Protein AF-A0A8T6US43-F1 (afdb_monomer_lite)

Radius of gyration: 19.45 Å; chains: 1; bounding box: 48×30×58 Å

Sequence (104 aa):
MQSKKLQKFGKTSRKVTGKPIRLNNRTLIPIIERTNFTSNQADDTSPGKPIFLGLLINPLAFVLIEDEGEWLIPVQDEKLTLGQLKEEIPNLAKEILEARTLQI

Structure (mmCIF, N/CA/C/O backbone):
data_AF-A0A8T6US43-F1
#
_entry.id   AF-A0A8T6US43-F1
#
loop_
_atom_site.group_PDB
_atom_site.id
_atom_site.type_symbol
_atom_site.label_atom_id
_atom_site.label_alt_id
_atom_site.label_comp_id
_atom_site.label_asym_id
_atom_site.label_entity_id
_atom_site.label_seq_id
_atom_site.pdbx_PDB_ins_code
_atom_site.Cartn_x
_atom_site.Cartn_y
_atom_site.Cartn_z
_atom_site.occupancy
_atom_site.B_iso_or_equiv
_atom_site.auth_seq_id
_atom_site.auth_comp_id
_atom_site.auth_asym_id
_atom_site.auth_atom_id
_atom_site.pdbx_PDB_model_num
ATOM 1 N N . MET A 1 1 ? 30.439 -2.029 -41.902 1.00 44.12 1 MET A N 1
ATOM 2 C CA . MET A 1 1 ? 29.505 -2.638 -40.928 1.00 44.12 1 MET A CA 1
ATOM 3 C C . MET A 1 1 ? 29.172 -1.593 -39.876 1.00 44.12 1 MET A C 1
ATOM 5 O O . MET A 1 1 ? 30.056 -1.229 -39.115 1.00 44.12 1 MET A O 1
ATOM 9 N N . GLN A 1 2 ? 27.952 -1.047 -39.870 1.00 42.69 2 GLN A N 1
ATOM 10 C CA . GLN A 1 2 ? 27.507 -0.184 -38.771 1.00 42.69 2 GLN A CA 1
ATOM 11 C C . GLN A 1 2 ? 27.220 -1.061 -37.547 1.00 42.69 2 GLN A C 1
ATOM 13 O O . GLN A 1 2 ? 26.422 -1.996 -37.621 1.00 42.69 2 GLN A O 1
ATOM 18 N N . SER A 1 3 ? 27.907 -0.783 -36.440 1.00 50.00 3 SER A N 1
ATOM 19 C CA . SER A 1 3 ? 27.626 -1.388 -35.138 1.00 50.00 3 SER A CA 1
ATOM 20 C C . SER A 1 3 ? 26.208 -0.997 -34.714 1.00 50.00 3 SER A C 1
ATOM 22 O O . SER A 1 3 ? 25.918 0.189 -34.552 1.00 50.00 3 SER A O 1
ATOM 24 N N . LYS A 1 4 ? 25.304 -1.974 -34.564 1.00 55.88 4 LYS A N 1
ATOM 25 C CA . LYS A 1 4 ? 23.999 -1.736 -33.935 1.00 55.88 4 LYS A CA 1
ATOM 26 C C . LYS A 1 4 ? 24.262 -1.367 -32.475 1.00 55.88 4 LYS A C 1
ATOM 28 O O . LYS A 1 4 ? 24.549 -2.244 -31.663 1.00 55.88 4 LYS A O 1
ATOM 33 N N . LYS A 1 5 ? 24.186 -0.075 -32.144 1.00 58.84 5 LYS A N 1
ATOM 34 C CA . LYS A 1 5 ? 24.231 0.396 -30.756 1.00 58.84 5 LYS A CA 1
ATOM 35 C C . LYS A 1 5 ? 23.153 -0.329 -29.946 1.00 58.84 5 LYS A C 1
ATOM 37 O O . LYS A 1 5 ? 21.968 -0.244 -30.262 1.00 58.84 5 LYS A O 1
ATOM 42 N N . LEU A 1 6 ? 23.579 -1.060 -28.918 1.00 56.31 6 LEU A N 1
ATOM 43 C CA . LEU A 1 6 ? 22.696 -1.740 -27.973 1.00 56.31 6 LEU A CA 1
ATOM 44 C C . LEU A 1 6 ? 21.852 -0.696 -27.230 1.00 56.31 6 LEU A C 1
ATOM 46 O O . LEU A 1 6 ? 22.391 0.141 -26.505 1.00 56.31 6 LEU A O 1
ATOM 50 N N . GLN A 1 7 ? 20.529 -0.755 -27.402 1.00 63.06 7 GLN A N 1
ATOM 51 C CA . GLN A 1 7 ? 19.597 -0.005 -26.564 1.00 63.06 7 GLN A CA 1
ATOM 52 C C . GLN A 1 7 ? 19.769 -0.453 -25.108 1.00 63.06 7 GLN A C 1
ATOM 54 O O . GLN A 1 7 ? 19.694 -1.643 -24.803 1.00 63.06 7 GLN A O 1
ATOM 59 N N . LYS A 1 8 ? 20.015 0.500 -24.202 1.00 72.44 8 LYS A N 1
ATOM 60 C CA . LYS A 1 8 ? 20.044 0.231 -22.761 1.00 72.44 8 LYS A CA 1
ATOM 61 C C . LYS A 1 8 ? 18.637 0.397 -22.196 1.00 72.44 8 LYS A C 1
ATOM 63 O O . LYS A 1 8 ? 18.076 1.494 -22.243 1.00 72.44 8 LYS A O 1
ATOM 68 N N . PHE A 1 9 ? 18.103 -0.690 -21.650 1.00 80.00 9 PHE A N 1
ATOM 69 C CA . PHE A 1 9 ? 16.841 -0.703 -20.917 1.00 80.00 9 PHE A CA 1
ATOM 70 C C . PHE A 1 9 ? 17.091 -0.375 -19.442 1.00 80.00 9 PHE A C 1
ATOM 72 O O . PHE A 1 9 ? 17.980 -0.945 -18.811 1.00 80.00 9 PHE A O 1
ATOM 79 N N . GLY A 1 10 ? 16.314 0.562 -18.907 1.00 83.62 10 GLY A N 1
ATOM 80 C CA . GLY A 1 10 ? 16.274 0.924 -17.498 1.00 83.62 10 GLY A CA 1
ATOM 81 C C . GLY A 1 10 ? 15.013 0.381 -16.828 1.00 83.62 10 GLY A C 1
ATOM 82 O O . GLY A 1 10 ? 13.936 0.357 -17.425 1.00 83.62 10 GLY A O 1
ATOM 83 N N . LYS A 1 11 ? 15.148 -0.035 -15.567 1.00 88.44 11 LYS A N 1
ATOM 84 C CA . LYS A 1 11 ? 14.039 -0.423 -14.687 1.00 88.44 11 LYS A CA 1
ATOM 85 C C . LYS A 1 11 ? 14.186 0.326 -13.366 1.00 88.44 11 LYS A C 1
ATOM 87 O O . LYS A 1 11 ? 15.275 0.367 -12.798 1.00 88.44 11 LYS A O 1
ATOM 92 N N . THR A 1 12 ? 13.106 0.911 -12.859 1.00 90.12 12 THR A N 1
ATOM 93 C CA . THR A 1 12 ? 13.081 1.507 -11.514 1.00 90.12 12 THR A CA 1
ATOM 94 C C . THR A 1 12 ? 11.832 1.059 -10.776 1.00 90.12 12 THR A C 1
ATOM 96 O O . THR A 1 12 ? 10.725 1.355 -11.221 1.00 90.12 12 THR A O 1
ATOM 99 N N . SER A 1 13 ? 12.025 0.385 -9.643 1.00 91.88 13 SER A N 1
ATOM 100 C CA . SER A 1 13 ? 10.958 -0.107 -8.769 1.00 91.88 13 SER A CA 1
ATOM 101 C C . SER A 1 13 ? 10.884 0.713 -7.486 1.00 91.88 13 SER A C 1
ATOM 103 O O . SER A 1 13 ? 11.923 1.073 -6.929 1.00 91.88 13 SER A O 1
ATOM 105 N N . ARG A 1 14 ? 9.671 1.041 -7.029 1.00 94.25 14 ARG A N 1
ATOM 106 C CA . ARG A 1 14 ? 9.424 1.715 -5.742 1.00 94.25 14 ARG A CA 1
ATOM 107 C C . ARG A 1 14 ? 8.106 1.245 -5.134 1.00 94.25 14 ARG A C 1
ATOM 109 O O . ARG A 1 14 ? 7.118 1.141 -5.862 1.00 94.25 14 ARG A O 1
ATOM 116 N N . LYS A 1 15 ? 8.076 1.041 -3.816 1.00 94.62 15 LYS A N 1
ATOM 117 C CA . LYS A 1 15 ? 6.830 0.834 -3.069 1.00 94.62 15 LYS A CA 1
ATOM 118 C C . LYS A 1 15 ? 6.122 2.171 -2.871 1.00 94.62 15 LYS A C 1
ATOM 120 O O . LYS A 1 15 ? 6.768 3.179 -2.585 1.00 94.62 15 LYS A O 1
ATOM 125 N N . VAL A 1 16 ? 4.812 2.193 -3.075 1.00 94.38 16 VAL A N 1
ATOM 126 C CA . VAL A 1 16 ? 3.974 3.385 -2.907 1.00 94.38 16 VAL A CA 1
ATOM 127 C C . VAL A 1 16 ? 2.601 3.000 -2.365 1.00 94.38 16 VAL A C 1
ATOM 129 O O . VAL A 1 16 ? 2.154 1.861 -2.518 1.00 94.38 16 VAL A O 1
ATOM 132 N N . THR A 1 17 ? 1.929 3.970 -1.759 1.00 94.56 17 THR A N 1
ATOM 133 C CA . THR A 1 17 ? 0.515 3.889 -1.403 1.00 94.56 17 THR A CA 1
ATOM 134 C C . THR A 1 17 ? -0.366 4.152 -2.623 1.00 94.56 17 THR A C 1
ATOM 136 O O . THR A 1 17 ? -0.089 5.018 -3.459 1.00 94.56 17 THR A O 1
ATOM 139 N N . GLY A 1 18 ? -1.432 3.367 -2.752 1.00 91.19 18 GLY A N 1
ATOM 140 C CA . GLY A 1 18 ? -2.575 3.675 -3.600 1.00 91.19 18 GLY A CA 1
ATOM 141 C C . GLY A 1 18 ? -3.546 4.614 -2.883 1.00 91.19 18 GLY A C 1
ATOM 142 O O . GLY A 1 18 ? -3.407 4.891 -1.696 1.00 91.19 18 GLY A O 1
ATOM 143 N N . LYS A 1 19 ? -4.572 5.088 -3.598 1.00 91.06 19 LYS A N 1
ATOM 144 C CA . LYS A 1 19 ? -5.605 5.939 -2.994 1.00 91.06 19 LYS A CA 1
ATOM 145 C C . LYS A 1 19 ? -6.346 5.171 -1.882 1.00 91.06 19 LYS A C 1
ATOM 147 O O . LYS A 1 19 ? -6.824 4.071 -2.170 1.00 91.06 19 LYS A O 1
ATOM 152 N N . PRO A 1 20 ? -6.513 5.747 -0.675 1.00 93.81 20 PRO A N 1
ATOM 153 C CA . PRO A 1 20 ? -7.309 5.128 0.377 1.00 93.81 20 PRO A CA 1
ATOM 154 C C . PRO A 1 20 ? -8.757 4.874 -0.063 1.00 93.81 20 PRO A C 1
ATOM 156 O O . PRO A 1 20 ? -9.400 5.731 -0.679 1.00 93.81 20 PRO A O 1
ATOM 159 N N . ILE A 1 21 ? -9.270 3.694 0.271 1.00 94.25 21 ILE A N 1
ATOM 160 C CA . ILE A 1 21 ? -10.623 3.229 -0.031 1.00 94.25 21 ILE A CA 1
ATOM 161 C C . ILE A 1 21 ? -11.395 3.182 1.285 1.00 94.25 21 ILE A C 1
ATOM 163 O O . ILE A 1 21 ? -11.062 2.401 2.175 1.00 94.25 21 ILE A O 1
ATOM 167 N N . ARG A 1 22 ? -12.426 4.017 1.414 1.00 92.31 22 ARG A N 1
ATOM 168 C CA . ARG A 1 22 ? -13.289 4.038 2.601 1.00 92.31 22 ARG A CA 1
ATOM 169 C C . ARG A 1 22 ? -14.405 3.008 2.464 1.00 92.31 22 ARG A C 1
ATOM 171 O O . ARG A 1 22 ? -15.071 2.960 1.433 1.00 92.31 22 ARG A O 1
ATOM 178 N N . LEU A 1 23 ? -14.612 2.225 3.514 1.00 89.31 23 LEU A N 1
ATOM 179 C CA . LEU A 1 23 ? -15.622 1.180 3.635 1.00 89.31 23 LEU A CA 1
ATOM 180 C C . LEU A 1 23 ? -16.297 1.318 5.006 1.00 89.31 23 LEU A C 1
ATOM 182 O O . LEU A 1 23 ? -15.828 0.751 5.988 1.00 89.31 23 LEU A O 1
ATOM 186 N N . ASN A 1 24 ? -17.398 2.068 5.086 1.00 87.12 24 ASN A N 1
ATOM 187 C CA . ASN A 1 24 ? -18.085 2.363 6.353 1.00 87.12 24 ASN A CA 1
ATOM 188 C C . ASN A 1 24 ? -17.114 2.948 7.402 1.00 87.12 24 ASN A C 1
ATOM 190 O O . ASN A 1 24 ? -16.490 3.972 7.136 1.00 87.12 24 ASN A O 1
ATOM 194 N N . ASN A 1 25 ? -16.954 2.289 8.555 1.00 87.19 25 ASN A N 1
ATOM 195 C CA . ASN A 1 25 ? -16.023 2.663 9.624 1.00 87.19 25 ASN A CA 1
ATOM 196 C C . ASN A 1 25 ? -14.586 2.161 9.390 1.00 87.19 25 ASN A C 1
ATOM 198 O O . ASN A 1 25 ? -13.793 2.092 10.321 1.00 87.19 25 ASN A O 1
ATOM 202 N N . ARG A 1 26 ? -14.223 1.780 8.163 1.00 92.69 26 ARG A N 1
ATOM 203 C CA . ARG A 1 26 ? -12.915 1.199 7.836 1.00 92.69 26 ARG A CA 1
ATOM 204 C C . ARG A 1 26 ? -12.277 1.930 6.672 1.00 92.69 26 ARG A C 1
ATOM 206 O O . ARG A 1 26 ? -12.964 2.383 5.756 1.00 92.69 26 ARG A O 1
ATOM 213 N N . THR A 1 27 ? -10.954 1.982 6.660 1.00 95.56 27 THR A N 1
ATOM 214 C CA . THR A 1 27 ? -10.189 2.471 5.511 1.00 95.56 27 THR A CA 1
ATOM 215 C C . THR A 1 27 ? -9.153 1.437 5.101 1.00 95.56 27 THR A C 1
ATOM 217 O O . THR A 1 27 ? -8.391 0.953 5.929 1.00 95.56 27 THR A O 1
ATOM 220 N N . LEU A 1 28 ? -9.112 1.109 3.812 1.00 95.88 28 LEU A N 1
ATOM 221 C CA . LEU A 1 28 ? -8.054 0.308 3.206 1.00 95.88 28 LEU A CA 1
ATOM 222 C C . LEU A 1 28 ? -7.090 1.232 2.468 1.00 95.88 28 LEU A C 1
ATOM 224 O O . LEU A 1 28 ? -7.506 1.977 1.583 1.00 95.88 28 LEU A O 1
ATOM 228 N N . ILE A 1 29 ? -5.803 1.151 2.777 1.00 96.50 29 ILE A N 1
ATOM 229 C CA . ILE A 1 29 ? -4.738 1.822 2.032 1.00 96.50 29 ILE A CA 1
ATOM 230 C C . ILE A 1 29 ? -3.996 0.750 1.227 1.00 96.50 29 ILE A C 1
ATOM 232 O O . ILE A 1 29 ? -3.284 -0.070 1.814 1.00 96.50 29 ILE A O 1
ATOM 236 N N . PRO A 1 30 ? -4.164 0.699 -0.106 1.00 96.12 30 PRO A N 1
ATOM 237 C CA . PRO A 1 30 ? -3.444 -0.258 -0.935 1.00 96.12 30 PRO A CA 1
ATOM 238 C C . PRO A 1 30 ? -1.945 0.040 -0.926 1.00 96.12 30 PRO A C 1
ATOM 240 O O . PRO A 1 30 ? -1.542 1.193 -1.048 1.00 96.12 30 PRO A O 1
ATOM 243 N N . ILE A 1 31 ? -1.118 -0.996 -0.859 1.00 95.75 31 ILE A N 1
ATOM 244 C CA . ILE A 1 31 ? 0.334 -0.911 -0.993 1.00 95.75 31 ILE A CA 1
ATOM 245 C C . ILE A 1 31 ? 0.733 -1.657 -2.258 1.00 95.75 31 ILE A C 1
ATOM 247 O O . ILE A 1 31 ? 0.426 -2.841 -2.425 1.00 95.75 31 ILE A O 1
ATOM 251 N N . ILE A 1 32 ? 1.424 -0.961 -3.155 1.00 94.44 32 ILE A N 1
ATOM 252 C CA . ILE A 1 32 ? 1.846 -1.504 -4.445 1.00 94.44 32 ILE A CA 1
ATOM 253 C C . ILE A 1 32 ? 3.343 -1.297 -4.650 1.00 94.44 32 ILE A C 1
ATOM 255 O O . ILE A 1 32 ? 3.921 -0.309 -4.197 1.00 94.44 32 ILE A O 1
ATOM 259 N N . GLU A 1 33 ? 3.965 -2.186 -5.412 1.00 94.44 33 GLU A N 1
ATOM 260 C CA . GLU A 1 33 ? 5.237 -1.909 -6.059 1.00 94.44 33 GLU A CA 1
ATOM 261 C C . GLU A 1 33 ? 4.972 -1.395 -7.474 1.00 94.44 33 GLU A C 1
ATOM 263 O O . GLU A 1 33 ? 4.347 -2.053 -8.310 1.00 94.44 33 GLU A O 1
ATOM 268 N N . ARG A 1 34 ? 5.471 -0.191 -7.745 1.00 94.00 34 ARG A N 1
ATOM 269 C CA . ARG A 1 34 ? 5.410 0.443 -9.054 1.00 94.00 34 ARG A CA 1
ATOM 270 C C . ARG A 1 34 ? 6.756 0.299 -9.747 1.00 94.00 34 ARG A C 1
ATOM 272 O O . ARG A 1 34 ? 7.748 0.875 -9.297 1.00 94.00 34 ARG A O 1
ATOM 279 N N . THR A 1 35 ? 6.769 -0.399 -10.877 1.00 94.50 35 THR A N 1
ATOM 280 C CA . THR A 1 35 ? 7.953 -0.567 -11.722 1.00 94.50 35 THR A CA 1
ATOM 281 C C . THR A 1 35 ? 7.807 0.224 -13.021 1.00 94.50 35 THR A C 1
ATOM 283 O O . THR A 1 35 ? 6.952 -0.089 -13.848 1.00 94.50 35 THR A O 1
ATOM 286 N N . ASN A 1 36 ? 8.678 1.214 -13.222 1.00 92.00 36 ASN A N 1
ATOM 287 C CA . ASN A 1 36 ? 8.795 1.964 -14.473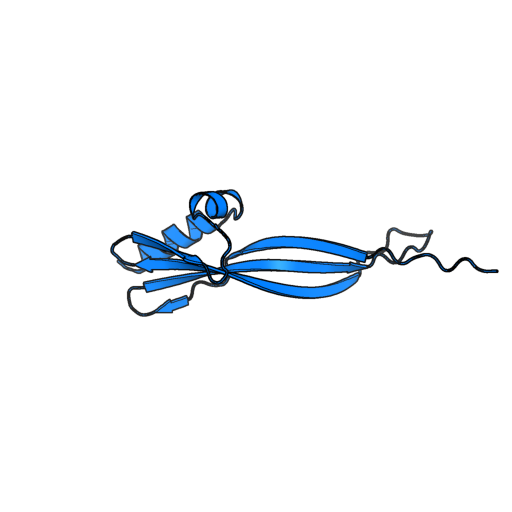 1.00 92.00 36 ASN A CA 1
ATOM 288 C C . ASN A 1 36 ? 9.854 1.326 -15.377 1.00 92.00 36 ASN A C 1
ATOM 290 O O . ASN A 1 36 ? 10.974 1.073 -14.923 1.00 92.00 36 ASN A O 1
ATOM 294 N N . PHE A 1 37 ? 9.529 1.156 -16.658 1.00 90.06 37 PHE A N 1
ATOM 295 C CA . PHE A 1 37 ? 10.476 0.728 -17.687 1.00 90.06 37 PHE A CA 1
ATOM 296 C C . PHE A 1 37 ? 10.828 1.902 -18.595 1.00 90.06 37 PHE A C 1
ATOM 298 O O . PHE A 1 37 ? 9.941 2.610 -19.080 1.00 90.06 37 PHE A O 1
ATOM 305 N N . THR A 1 38 ? 12.120 2.114 -18.826 1.00 88.38 38 THR A N 1
ATOM 306 C CA . THR A 1 38 ? 12.620 3.177 -19.699 1.00 88.38 38 THR A CA 1
ATOM 307 C C . THR A 1 38 ? 13.629 2.647 -20.710 1.00 88.38 38 THR A C 1
ATOM 309 O O . THR A 1 38 ? 14.281 1.629 -20.485 1.00 88.38 38 THR A O 1
ATOM 312 N N . SER A 1 39 ? 13.785 3.337 -21.835 1.00 84.00 39 SER A N 1
ATOM 313 C CA . SER A 1 39 ? 14.919 3.138 -22.742 1.00 84.00 39 SER A CA 1
ATOM 314 C C . SER A 1 39 ? 15.651 4.451 -22.951 1.00 84.00 39 SER A C 1
ATOM 316 O O . SER A 1 39 ? 15.015 5.481 -23.189 1.00 84.00 39 SER A O 1
ATOM 318 N N . ASN A 1 40 ? 16.980 4.405 -22.944 1.00 71.75 40 ASN A N 1
ATOM 319 C CA . ASN A 1 40 ? 17.787 5.538 -23.381 1.00 71.75 40 ASN A CA 1
ATOM 320 C C . ASN A 1 40 ? 18.116 5.357 -24.867 1.00 71.75 40 ASN A C 1
ATOM 322 O O . ASN A 1 40 ? 18.755 4.370 -25.242 1.00 71.75 40 ASN A O 1
ATOM 326 N N . GLN A 1 41 ? 17.699 6.302 -25.713 1.00 59.72 41 GLN A N 1
ATOM 327 C CA . GLN A 1 41 ? 18.272 6.420 -27.053 1.00 59.72 41 GLN A CA 1
ATOM 328 C C . GLN A 1 41 ? 19.699 6.951 -26.903 1.00 59.72 41 GLN A C 1
ATOM 330 O O . GLN A 1 41 ? 19.915 8.048 -26.395 1.00 59.72 41 GLN A O 1
ATOM 335 N N . ALA A 1 42 ? 20.677 6.131 -27.281 1.00 52.72 42 ALA A N 1
ATOM 336 C CA . ALA A 1 42 ? 22.085 6.493 -27.243 1.00 52.72 42 ALA A CA 1
ATOM 337 C C . ALA A 1 42 ? 22.495 7.164 -28.563 1.00 52.72 42 ALA A C 1
ATOM 339 O O . ALA A 1 42 ? 23.246 6.571 -29.338 1.00 52.72 42 ALA A O 1
ATOM 340 N N . ASP A 1 43 ? 22.022 8.381 -28.824 1.00 52.09 43 ASP A N 1
ATOM 341 C CA . ASP A 1 43 ? 22.627 9.223 -29.862 1.00 52.09 43 ASP A CA 1
ATOM 342 C C . ASP A 1 43 ? 23.741 10.080 -29.249 1.00 52.09 43 ASP A C 1
ATOM 344 O O . ASP A 1 43 ? 23.577 10.673 -28.185 1.00 52.09 43 ASP A O 1
ATOM 348 N N . ASP A 1 44 ? 24.908 10.102 -29.906 1.00 55.03 44 ASP A N 1
ATOM 349 C CA . ASP A 1 44 ? 26.163 10.693 -29.395 1.00 55.03 44 ASP A CA 1
ATOM 350 C C . ASP A 1 44 ? 26.142 12.230 -29.307 1.00 55.03 44 ASP A C 1
ATOM 352 O O . ASP A 1 44 ? 27.151 12.845 -28.974 1.00 55.03 44 ASP A O 1
ATOM 356 N N . THR A 1 45 ? 25.015 12.874 -29.608 1.00 51.94 45 THR A N 1
ATOM 357 C CA . THR A 1 45 ? 24.932 14.331 -29.768 1.00 51.94 45 THR A CA 1
ATOM 358 C C . THR A 1 45 ? 24.117 15.039 -28.691 1.00 51.94 45 THR A C 1
ATOM 360 O O . THR A 1 45 ? 24.185 16.262 -28.607 1.00 51.94 45 THR A O 1
ATOM 363 N N . SER A 1 46 ? 23.382 14.326 -27.830 1.00 54.06 46 SER A N 1
ATOM 364 C CA . SER A 1 46 ? 22.703 14.886 -26.647 1.00 54.06 46 SER A CA 1
ATOM 365 C C . SER A 1 46 ? 22.230 13.757 -25.725 1.00 54.06 46 SER A C 1
ATOM 367 O O . SER A 1 46 ? 21.734 12.757 -26.241 1.00 54.06 46 SER A O 1
ATOM 369 N N . PRO A 1 47 ? 22.306 13.877 -24.383 1.00 55.38 47 PRO A N 1
ATOM 370 C CA . PRO A 1 47 ? 21.667 12.915 -23.489 1.00 55.38 47 PRO A CA 1
ATOM 371 C C . PRO A 1 47 ? 20.151 12.943 -23.730 1.00 55.38 47 PRO A C 1
ATOM 373 O O . PRO A 1 47 ? 19.436 13.815 -23.235 1.00 55.38 47 PRO A O 1
ATOM 376 N N . GLY A 1 48 ? 19.671 12.009 -24.553 1.00 60.47 48 GLY A N 1
ATOM 377 C CA . GLY A 1 48 ? 18.258 11.852 -24.858 1.00 60.47 48 GLY A CA 1
ATOM 378 C C . GLY A 1 48 ? 17.478 11.615 -23.571 1.00 60.47 48 GLY A C 1
ATOM 379 O O . GLY A 1 48 ? 17.897 10.836 -22.709 1.00 60.47 48 GLY A O 1
ATOM 380 N N . LYS A 1 49 ? 16.344 12.305 -23.417 1.00 67.69 49 LYS A N 1
ATOM 381 C CA . LYS A 1 49 ? 15.449 12.064 -22.282 1.00 67.69 49 LYS A CA 1
ATOM 382 C C . LYS A 1 49 ? 15.019 10.587 -22.296 1.00 67.69 49 LYS A C 1
ATOM 384 O O . LYS A 1 49 ? 14.717 10.074 -23.376 1.00 67.69 49 LYS A O 1
ATOM 389 N N . PRO A 1 50 ? 14.967 9.906 -21.137 1.00 75.25 50 PRO A N 1
ATOM 390 C CA . PRO A 1 50 ? 14.511 8.522 -21.073 1.00 75.25 50 PRO A CA 1
ATOM 391 C C . PRO A 1 50 ? 13.116 8.389 -21.689 1.00 75.25 50 PRO A C 1
ATOM 393 O O . PRO A 1 50 ? 12.202 9.128 -21.320 1.00 75.25 50 PRO A O 1
ATOM 396 N N . ILE A 1 51 ? 12.945 7.445 -22.612 1.00 82.50 51 ILE A N 1
ATOM 397 C CA . ILE A 1 51 ? 11.639 7.130 -23.198 1.00 82.50 51 ILE A CA 1
ATOM 398 C C . ILE A 1 51 ? 10.925 6.180 -22.241 1.00 82.50 51 ILE A C 1
ATOM 400 O O . ILE A 1 51 ? 11.485 5.148 -21.875 1.00 82.50 51 ILE A O 1
ATOM 404 N N . PHE A 1 52 ? 9.707 6.523 -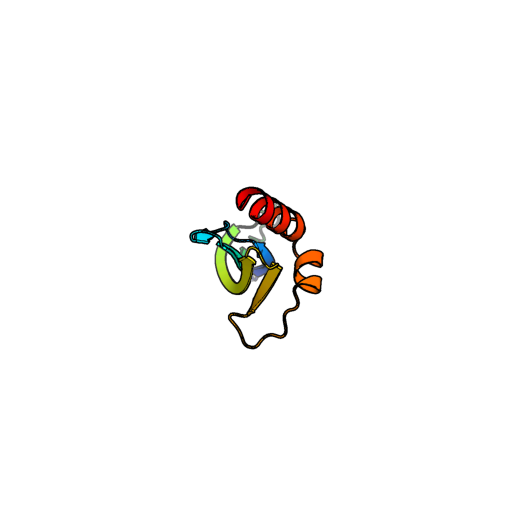21.826 1.00 85.31 52 PHE A N 1
ATOM 405 C CA . PHE A 1 52 ? 8.867 5.658 -21.001 1.00 85.31 52 PHE A CA 1
ATOM 406 C C . PHE A 1 52 ? 8.256 4.542 -21.855 1.00 85.31 52 PHE A C 1
ATOM 408 O O . PHE A 1 52 ? 7.581 4.821 -22.843 1.00 85.31 52 PHE A O 1
ATOM 415 N N . LEU A 1 53 ? 8.501 3.288 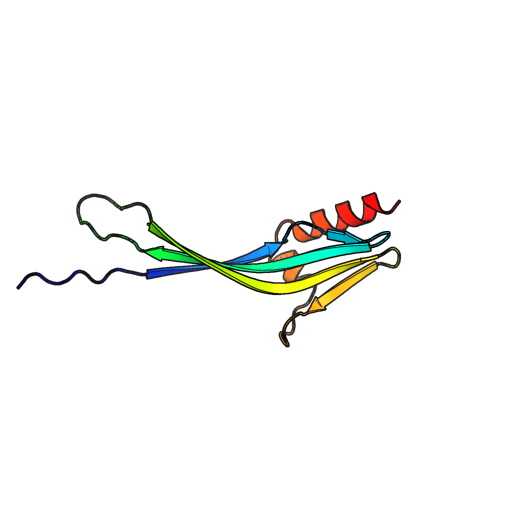-21.471 1.00 89.00 53 LEU A N 1
ATOM 416 C CA . LEU A 1 53 ? 8.047 2.103 -22.208 1.00 89.00 53 LEU A CA 1
ATOM 417 C C . LEU A 1 53 ? 6.819 1.441 -21.583 1.00 89.00 53 LEU A C 1
ATOM 419 O O . LEU A 1 53 ? 6.147 0.653 -22.241 1.00 89.00 53 LEU A O 1
ATOM 423 N N . GLY A 1 54 ? 6.532 1.731 -20.315 1.00 90.38 54 GLY A N 1
ATOM 424 C CA . GLY A 1 54 ? 5.394 1.148 -19.624 1.00 90.38 54 GLY A CA 1
ATOM 425 C C . GLY A 1 54 ? 5.555 1.095 -18.114 1.00 90.38 54 GLY A C 1
ATOM 426 O O . GLY A 1 54 ? 6.614 1.396 -17.549 1.00 90.38 54 GLY A O 1
ATOM 427 N N . LEU A 1 55 ? 4.460 0.691 -17.475 1.00 92.94 55 LEU A N 1
ATOM 428 C CA . LEU A 1 55 ? 4.319 0.581 -16.034 1.00 92.94 55 LEU A CA 1
ATOM 429 C C . LEU A 1 55 ? 3.798 -0.800 -15.664 1.00 92.94 55 LEU A C 1
ATOM 431 O O . LEU A 1 55 ? 2.783 -1.236 -16.199 1.00 92.94 55 LEU A O 1
ATOM 435 N N . LEU A 1 56 ? 4.464 -1.444 -14.711 1.00 94.44 56 LEU A N 1
ATOM 436 C CA . LEU A 1 56 ? 3.940 -2.623 -14.036 1.00 94.44 56 LEU A CA 1
ATOM 437 C C . LEU A 1 56 ? 3.552 -2.245 -12.606 1.00 94.44 56 LEU A C 1
ATOM 439 O O . LEU A 1 56 ? 4.330 -1.606 -11.891 1.00 94.44 56 LEU A O 1
ATOM 443 N N . ILE A 1 57 ? 2.345 -2.647 -12.218 1.00 93.12 57 ILE A N 1
ATOM 444 C CA . ILE A 1 57 ? 1.797 -2.478 -10.875 1.00 93.12 57 ILE A CA 1
ATOM 445 C C . ILE A 1 57 ? 1.685 -3.861 -10.254 1.00 93.12 57 ILE A C 1
ATOM 447 O O . ILE A 1 57 ? 0.965 -4.711 -10.775 1.00 93.12 57 ILE A O 1
ATOM 451 N N . ASN A 1 58 ? 2.393 -4.072 -9.152 1.00 93.62 58 ASN A N 1
ATOM 452 C CA . ASN A 1 58 ? 2.349 -5.315 -8.399 1.00 93.62 58 ASN A CA 1
ATOM 453 C C . ASN A 1 58 ? 1.703 -5.050 -7.025 1.00 93.62 58 ASN A C 1
ATOM 455 O O . ASN A 1 58 ? 2.272 -4.287 -6.241 1.00 93.62 58 ASN A O 1
ATOM 459 N N . PRO A 1 59 ? 0.510 -5.595 -6.723 1.00 93.69 59 PRO A N 1
ATOM 460 C CA . PRO A 1 59 ? -0.119 -5.425 -5.418 1.00 93.69 59 PRO A CA 1
ATOM 461 C C . PRO A 1 59 ? 0.632 -6.231 -4.356 1.00 93.69 59 PRO A C 1
ATOM 463 O O . PRO A 1 59 ? 0.828 -7.434 -4.515 1.00 93.69 59 PRO A O 1
ATOM 466 N N . LEU A 1 60 ? 1.037 -5.565 -3.273 1.00 95.00 60 LEU A N 1
ATOM 467 C CA . LEU A 1 60 ? 1.831 -6.173 -2.203 1.00 95.00 60 LEU A CA 1
ATOM 468 C C . LEU A 1 60 ? 0.992 -6.469 -0.960 1.00 95.00 60 LEU A C 1
ATOM 470 O O . LEU A 1 60 ? 1.046 -7.567 -0.412 1.00 95.00 60 LEU A O 1
ATOM 474 N N . ALA A 1 61 ? 0.227 -5.481 -0.498 1.00 95.62 61 ALA A N 1
ATOM 475 C CA . ALA A 1 61 ? -0.543 -5.567 0.736 1.00 95.62 61 ALA A CA 1
ATOM 476 C C . ALA A 1 61 ? -1.662 -4.518 0.768 1.00 95.62 61 ALA A C 1
ATOM 478 O O . ALA A 1 61 ? -1.691 -3.591 -0.042 1.00 95.62 61 ALA A O 1
ATOM 479 N N . PHE A 1 62 ? -2.537 -4.621 1.759 1.00 95.75 62 PHE A N 1
ATOM 480 C CA . PHE A 1 62 ? -3.401 -3.538 2.209 1.00 95.75 62 PHE A CA 1
ATOM 481 C C . PHE A 1 62 ? -3.063 -3.192 3.654 1.00 95.75 62 PHE A C 1
ATOM 483 O O . PHE A 1 62 ? -2.849 -4.086 4.470 1.00 95.75 62 PHE A O 1
ATOM 490 N N . VAL A 1 63 ? -3.053 -1.906 3.987 1.00 96.44 63 VAL A N 1
ATOM 491 C CA . VAL A 1 63 ? -3.154 -1.470 5.382 1.00 96.44 63 VAL A CA 1
ATOM 492 C C . VAL A 1 63 ? -4.626 -1.230 5.674 1.00 96.44 63 VAL A C 1
ATOM 494 O O . VAL A 1 63 ? -5.242 -0.352 5.074 1.00 96.44 63 VAL A O 1
ATOM 497 N N . LEU A 1 64 ? -5.198 -2.042 6.553 1.00 95.69 64 LEU A N 1
ATOM 498 C CA . LEU A 1 64 ? -6.553 -1.877 7.059 1.00 95.69 64 LEU A CA 1
ATOM 499 C C . LEU A 1 64 ? -6.506 -1.009 8.313 1.00 95.69 64 LEU A C 1
ATOM 501 O O . LEU A 1 64 ? -5.682 -1.243 9.191 1.00 95.69 64 LEU A O 1
ATOM 505 N N . ILE A 1 65 ? -7.390 -0.023 8.382 1.00 95.06 65 ILE A N 1
ATOM 506 C CA . ILE A 1 65 ? -7.544 0.888 9.513 1.00 95.06 65 ILE A CA 1
ATOM 507 C C . ILE A 1 65 ? -8.988 0.795 9.981 1.00 95.06 65 ILE A C 1
ATOM 509 O O . ILE A 1 65 ? -9.910 1.045 9.201 1.00 95.06 65 ILE A O 1
ATOM 513 N N . GLU A 1 66 ? -9.170 0.447 11.246 1.00 92.44 66 GLU A N 1
ATOM 514 C CA . GLU A 1 66 ? -10.457 0.349 11.938 1.00 92.44 66 GLU A CA 1
ATOM 515 C C . GLU A 1 66 ? -10.326 1.014 13.315 1.00 92.44 66 GLU A C 1
ATOM 517 O O . GLU A 1 66 ? -9.232 1.400 13.730 1.00 92.44 66 GLU A O 1
ATOM 522 N N . ASP A 1 67 ? -11.436 1.111 14.041 1.00 86.31 67 ASP A N 1
ATOM 523 C CA . ASP A 1 67 ? -11.500 1.789 15.341 1.00 86.31 67 ASP A CA 1
ATOM 524 C C . ASP A 1 67 ? -10.521 1.191 16.373 1.00 86.31 67 ASP A C 1
ATOM 526 O O . ASP A 1 67 ? -9.960 1.905 17.205 1.00 86.31 67 ASP A O 1
ATOM 530 N N . GLU A 1 68 ? -10.266 -0.119 16.295 1.00 85.88 68 GLU A N 1
ATOM 531 C CA . GLU A 1 68 ? -9.378 -0.833 17.221 1.00 85.88 68 GLU A CA 1
ATOM 532 C C . GLU A 1 68 ? -7.888 -0.719 16.849 1.00 85.88 68 GLU A C 1
ATOM 534 O O . GLU A 1 68 ? -7.025 -1.030 17.673 1.00 85.88 68 GLU A O 1
ATOM 539 N N . GLY A 1 69 ? -7.549 -0.262 15.634 1.00 89.50 69 GLY A N 1
ATOM 540 C CA . GLY A 1 69 ? -6.153 -0.129 15.224 1.00 89.50 69 GLY A CA 1
ATOM 541 C C . GLY A 1 69 ? -5.875 -0.213 13.724 1.00 89.50 69 GLY A C 1
ATOM 542 O O . GLY A 1 69 ? -6.662 0.197 12.874 1.00 89.50 69 GLY A O 1
ATOM 543 N N . GLU A 1 70 ? -4.673 -0.694 13.405 1.00 92.62 70 G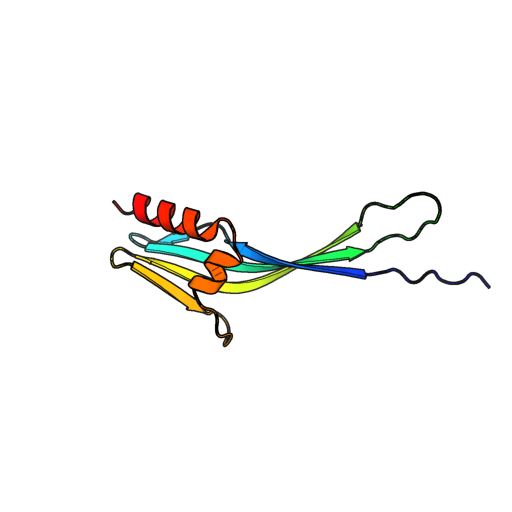LU A N 1
ATOM 544 C CA . GLU A 1 70 ? -4.189 -0.851 12.036 1.00 92.62 70 GLU A CA 1
ATOM 545 C C . GLU A 1 70 ? -3.565 -2.233 11.834 1.00 92.62 70 GLU A C 1
ATOM 547 O O . GLU A 1 70 ? -2.789 -2.708 12.666 1.00 92.62 70 GLU A O 1
ATOM 552 N N . TRP A 1 71 ? -3.874 -2.860 10.703 1.00 93.56 71 TRP A N 1
ATOM 553 C CA . TRP A 1 71 ? -3.401 -4.193 10.348 1.00 93.56 71 TRP A CA 1
ATOM 554 C C . TRP A 1 71 ? -2.796 -4.182 8.956 1.00 93.56 71 TRP A C 1
ATOM 556 O O . TRP A 1 71 ? -3.281 -3.503 8.051 1.00 93.56 71 TRP A O 1
ATOM 566 N N . LEU A 1 72 ? -1.750 -4.980 8.772 1.00 94.25 72 LEU A N 1
ATOM 567 C CA . LEU A 1 72 ? -1.195 -5.256 7.458 1.00 94.25 72 LEU A CA 1
ATOM 568 C C . LEU A 1 72 ? -1.767 -6.577 6.939 1.00 94.25 72 LEU A C 1
ATOM 570 O O . LEU A 1 72 ? -1.583 -7.619 7.563 1.00 94.25 72 LEU A O 1
ATOM 574 N N . ILE A 1 73 ? -2.430 -6.523 5.788 1.00 93.94 73 ILE A N 1
ATOM 575 C CA . ILE A 1 73 ? -2.998 -7.678 5.094 1.00 93.94 73 ILE A CA 1
ATOM 576 C C . ILE A 1 73 ? -2.147 -7.926 3.843 1.00 93.94 73 ILE A C 1
ATOM 578 O O . ILE A 1 73 ? -2.320 -7.217 2.848 1.00 93.94 73 ILE A O 1
ATOM 582 N N . PRO A 1 74 ? -1.193 -8.871 3.872 1.00 92.88 74 PRO A N 1
ATOM 583 C CA . PRO A 1 74 ? -0.380 -9.179 2.703 1.00 92.88 74 PRO A CA 1
ATOM 584 C C . PRO A 1 74 ? -1.236 -9.820 1.598 1.00 92.88 74 PRO A C 1
ATOM 586 O O . PRO A 1 74 ? -2.120 -10.629 1.871 1.00 92.88 74 PRO A O 1
ATOM 589 N N . VAL A 1 75 ? -0.983 -9.440 0.343 1.00 92.06 75 VAL A N 1
ATOM 590 C CA . VAL A 1 75 ? -1.616 -10.036 -0.854 1.00 92.06 75 VAL A CA 1
ATOM 591 C C . VAL A 1 75 ? -0.784 -11.208 -1.388 1.00 92.06 75 VAL A C 1
ATOM 593 O O . VAL A 1 75 ? -1.308 -12.083 -2.071 1.00 92.06 75 VAL A O 1
ATOM 596 N N . GLN A 1 76 ? 0.511 -11.224 -1.076 1.00 86.12 76 GLN A N 1
ATOM 597 C CA . GLN A 1 76 ? 1.474 -12.247 -1.485 1.00 86.12 76 GLN A CA 1
ATOM 598 C C . GLN A 1 76 ? 2.076 -12.909 -0.244 1.00 86.12 76 GLN A C 1
ATOM 600 O O . GLN A 1 76 ? 2.070 -12.313 0.829 1.00 86.12 76 GLN A O 1
ATOM 605 N N . ASP A 1 77 ? 2.680 -14.088 -0.396 1.00 76.00 77 ASP A N 1
ATOM 606 C CA . ASP A 1 77 ? 3.352 -14.814 0.700 1.00 76.00 77 ASP A CA 1
ATOM 607 C C . ASP A 1 77 ? 4.635 -14.121 1.221 1.00 76.00 77 ASP A C 1
ATOM 609 O O . ASP A 1 77 ? 5.373 -14.667 2.047 1.00 76.00 77 ASP A O 1
ATOM 613 N N . GLU A 1 78 ? 4.930 -12.907 0.749 1.00 75.94 78 GLU A N 1
ATOM 614 C CA . GLU A 1 78 ? 6.035 -12.096 1.245 1.00 75.94 78 GLU A CA 1
ATOM 615 C C . GLU A 1 78 ? 5.836 -11.698 2.712 1.00 75.94 78 GLU A C 1
ATOM 617 O O . GLU A 1 78 ? 4.792 -11.194 3.133 1.00 75.94 78 GLU A O 1
ATOM 622 N N . LYS A 1 79 ? 6.907 -11.846 3.497 1.00 80.50 79 LYS A N 1
ATOM 623 C CA . LYS A 1 79 ? 6.964 -11.363 4.879 1.00 80.50 79 LYS A CA 1
ATOM 624 C C . LYS A 1 79 ? 7.178 -9.850 4.895 1.00 80.50 79 LYS A C 1
ATOM 626 O O . LYS A 1 79 ? 8.295 -9.379 5.088 1.00 80.50 79 LYS A O 1
ATOM 631 N N . LEU A 1 80 ? 6.100 -9.102 4.692 1.00 86.88 80 LEU A N 1
ATOM 632 C CA . LEU A 1 80 ? 6.067 -7.654 4.880 1.00 86.88 80 LEU A CA 1
ATOM 633 C C . LEU A 1 80 ? 5.646 -7.321 6.310 1.00 86.88 80 LEU A C 1
ATOM 635 O O . LEU A 1 80 ? 4.759 -7.954 6.879 1.00 86.88 80 LEU A O 1
ATOM 639 N N . THR A 1 81 ? 6.262 -6.291 6.884 1.00 91.69 81 THR A N 1
ATOM 640 C CA . THR A 1 81 ? 5.834 -5.722 8.166 1.00 91.69 81 THR A CA 1
ATOM 641 C C . THR A 1 81 ? 5.456 -4.259 7.997 1.00 91.69 81 THR A C 1
ATOM 643 O O . THR A 1 81 ? 5.987 -3.548 7.142 1.00 91.69 81 THR A O 1
ATOM 646 N N . LEU A 1 82 ? 4.539 -3.782 8.839 1.00 90.88 82 LEU A N 1
ATOM 647 C CA . LEU A 1 82 ? 4.084 -2.396 8.770 1.00 90.88 82 LEU A CA 1
ATOM 648 C C . LEU A 1 82 ? 5.207 -1.399 9.102 1.00 90.88 82 LEU A C 1
ATOM 650 O O . LEU A 1 82 ? 5.245 -0.315 8.528 1.00 90.88 82 LEU A O 1
ATOM 654 N N . GLY A 1 83 ? 6.137 -1.781 9.985 1.00 91.25 83 GLY A N 1
ATOM 655 C CA . GLY A 1 83 ? 7.326 -0.985 10.305 1.00 91.25 83 GLY A CA 1
ATOM 656 C C . GLY A 1 83 ? 8.196 -0.740 9.073 1.00 91.25 83 GLY A C 1
ATOM 657 O O . GLY A 1 83 ? 8.439 0.410 8.723 1.00 91.25 83 GLY A O 1
ATOM 658 N N . GLN A 1 84 ? 8.549 -1.807 8.346 1.00 91.69 84 GLN A N 1
ATOM 659 C CA . GLN A 1 84 ? 9.311 -1.701 7.095 1.00 91.69 84 GLN A CA 1
ATOM 660 C C . GLN A 1 84 ? 8.604 -0.809 6.069 1.00 91.69 84 GLN A C 1
ATOM 662 O O . GLN A 1 84 ? 9.221 0.056 5.456 1.00 91.69 84 GLN A O 1
ATOM 667 N N . LEU A 1 85 ? 7.288 -0.968 5.901 1.00 92.81 85 LEU A N 1
ATOM 668 C CA . LEU A 1 85 ? 6.535 -0.161 4.939 1.00 92.81 85 LEU A CA 1
ATOM 669 C C . LEU A 1 85 ? 6.488 1.326 5.311 1.00 92.81 85 LEU A C 1
ATOM 671 O O . LEU A 1 85 ? 6.513 2.166 4.415 1.00 92.81 85 LEU A O 1
ATOM 675 N N . LYS A 1 86 ? 6.440 1.670 6.603 1.00 92.69 86 LYS A N 1
ATOM 676 C CA . LYS A 1 86 ? 6.488 3.069 7.064 1.00 92.69 86 LYS A CA 1
ATOM 677 C C . LYS A 1 86 ? 7.852 3.717 6.818 1.00 92.69 86 LYS A C 1
ATOM 679 O O . LYS A 1 86 ? 7.900 4.913 6.554 1.00 92.69 86 LYS A O 1
ATOM 684 N N . GLU A 1 87 ? 8.934 2.945 6.884 1.00 92.12 87 GLU A N 1
ATOM 685 C CA . GLU A 1 87 ? 10.285 3.419 6.559 1.00 92.12 87 GLU A CA 1
ATOM 686 C C . GLU A 1 87 ? 10.480 3.587 5.046 1.00 92.12 87 GLU A C 1
ATOM 688 O O . GLU A 1 87 ? 11.044 4.580 4.590 1.00 92.12 87 GLU A O 1
ATOM 693 N N . GLU A 1 88 ? 9.987 2.633 4.253 1.00 92.00 88 GLU A N 1
ATOM 694 C CA . GLU A 1 88 ? 10.167 2.626 2.799 1.00 92.00 88 GLU A CA 1
ATOM 695 C C . GLU A 1 88 ? 9.220 3.576 2.048 1.00 92.00 88 GLU A C 1
ATOM 697 O O . GLU A 1 88 ? 9.547 4.024 0.945 1.00 92.00 88 GLU A O 1
ATOM 702 N N . ILE A 1 89 ? 8.043 3.879 2.612 1.00 94.12 89 ILE A N 1
ATOM 703 C CA . ILE A 1 89 ? 7.013 4.714 1.983 1.00 94.12 89 ILE A CA 1
ATOM 704 C C . ILE A 1 89 ? 6.850 6.019 2.783 1.00 94.12 89 ILE A C 1
ATOM 706 O O . ILE A 1 89 ? 6.119 6.039 3.777 1.00 94.12 89 ILE A O 1
ATOM 710 N N . PRO A 1 90 ? 7.439 7.145 2.322 1.00 84.62 90 PRO A N 1
ATOM 711 C CA . PRO A 1 90 ? 7.550 8.385 3.102 1.00 84.62 90 PRO A CA 1
ATOM 712 C C . PRO A 1 90 ? 6.231 8.983 3.612 1.00 84.62 90 PRO A C 1
ATOM 714 O O . PRO A 1 90 ? 6.230 9.736 4.581 1.00 84.62 90 PRO A O 1
ATOM 717 N N . ASN A 1 91 ? 5.105 8.661 2.968 1.00 89.25 91 ASN A N 1
ATOM 718 C CA . ASN A 1 91 ? 3.797 9.237 3.288 1.00 89.25 91 ASN A CA 1
ATOM 719 C C . ASN A 1 91 ? 2.845 8.264 3.992 1.00 89.25 91 ASN A C 1
ATOM 721 O O . ASN A 1 91 ? 1.764 8.681 4.404 1.00 89.25 91 ASN A O 1
ATOM 725 N N . LEU A 1 92 ? 3.224 6.995 4.171 1.00 93.12 92 LEU A N 1
ATOM 726 C CA . LEU A 1 92 ? 2.304 5.984 4.693 1.00 93.12 92 LEU A CA 1
ATOM 727 C C . LEU A 1 92 ? 1.838 6.310 6.118 1.00 93.12 92 LEU A C 1
ATOM 729 O O . LEU A 1 92 ? 0.650 6.233 6.411 1.00 93.12 92 LEU A O 1
ATOM 733 N N . ALA A 1 93 ? 2.750 6.734 6.998 1.00 91.69 93 ALA A N 1
ATOM 734 C CA . ALA A 1 93 ? 2.395 7.108 8.369 1.00 91.69 93 ALA A CA 1
ATOM 735 C C . ALA A 1 93 ? 1.382 8.266 8.417 1.00 91.69 93 ALA A C 1
ATOM 737 O O . ALA A 1 93 ? 0.479 8.269 9.253 1.00 91.69 93 ALA A O 1
ATOM 738 N N . LYS A 1 94 ? 1.510 9.225 7.492 1.00 91.44 94 LYS A N 1
ATOM 739 C CA . LYS A 1 94 ? 0.591 10.356 7.373 1.00 91.44 94 LYS A CA 1
ATOM 740 C C . LYS A 1 94 ? -0.785 9.905 6.880 1.00 91.44 94 LYS A C 1
ATOM 742 O O . LYS A 1 94 ? -1.782 10.279 7.483 1.00 91.44 94 LYS A O 1
ATOM 747 N N . GLU A 1 95 ? -0.840 9.082 5.834 1.00 91.69 95 GLU A N 1
ATOM 748 C CA . GLU A 1 95 ? -2.109 8.564 5.302 1.00 91.69 95 GLU A CA 1
ATOM 749 C C . GLU A 1 95 ? -2.862 7.714 6.333 1.00 91.69 95 GLU A C 1
ATOM 751 O O . GLU A 1 95 ? -4.083 7.813 6.443 1.00 91.69 95 GLU A O 1
ATOM 756 N N . ILE A 1 96 ? -2.134 6.931 7.135 1.00 92.69 96 ILE A N 1
ATOM 757 C CA . ILE A 1 96 ? -2.709 6.168 8.247 1.00 92.69 96 ILE A CA 1
ATOM 758 C C . ILE A 1 96 ? -3.340 7.101 9.287 1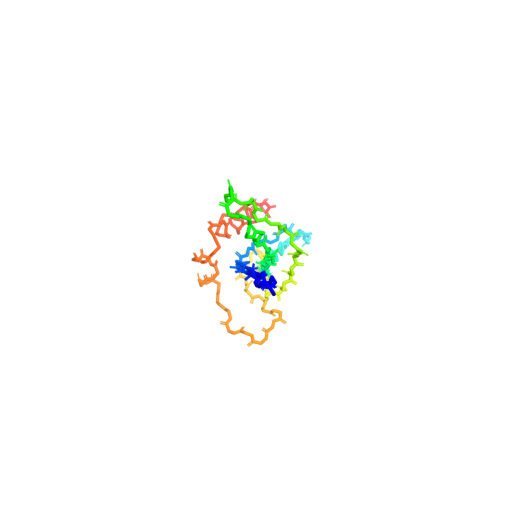.00 92.69 96 ILE A C 1
ATOM 760 O O . ILE A 1 96 ? -4.471 6.877 9.718 1.00 92.69 96 ILE A O 1
ATOM 764 N N . LEU A 1 97 ? -2.625 8.156 9.687 1.00 90.81 97 LEU A N 1
ATOM 765 C CA . LEU A 1 97 ? -3.130 9.121 10.662 1.00 90.81 97 LEU A CA 1
ATOM 766 C C . LEU A 1 97 ? -4.374 9.855 10.142 1.00 90.81 97 LEU A C 1
ATOM 768 O O . LEU A 1 97 ? -5.354 9.989 10.868 1.00 90.81 97 LEU A O 1
ATOM 772 N N . GLU A 1 98 ? -4.355 10.302 8.885 1.00 90.31 98 GLU A N 1
ATOM 773 C CA . GLU A 1 98 ? -5.501 10.970 8.259 1.00 90.31 98 GLU A CA 1
ATOM 774 C C . GLU A 1 98 ? -6.729 10.056 8.211 1.00 90.31 98 GLU A C 1
ATOM 776 O O . GLU A 1 98 ? -7.831 10.487 8.547 1.00 90.31 98 GLU A O 1
ATOM 781 N N . ALA A 1 99 ? -6.542 8.788 7.840 1.00 88.38 99 ALA A N 1
ATOM 782 C CA . ALA A 1 99 ? -7.618 7.807 7.793 1.00 88.38 99 ALA A CA 1
ATOM 783 C C . ALA A 1 99 ? -8.256 7.548 9.168 1.00 88.38 99 ALA A C 1
ATOM 785 O O . ALA A 1 99 ? -9.473 7.393 9.228 1.00 88.38 99 ALA A O 1
ATOM 786 N N . ARG A 1 100 ? -7.471 7.575 10.256 1.00 86.25 100 ARG A N 1
ATOM 787 C CA . ARG A 1 100 ? -7.991 7.476 11.633 1.00 86.25 100 ARG A CA 1
ATOM 788 C C . ARG A 1 100 ? -8.828 8.690 12.032 1.00 86.25 100 ARG A C 1
ATOM 790 O O . ARG A 1 100 ? -9.902 8.540 12.598 1.00 86.25 100 ARG A O 1
ATOM 797 N N . THR A 1 101 ? -8.365 9.904 11.729 1.00 82.88 101 THR A N 1
ATOM 798 C CA . THR A 1 101 ? -9.073 11.141 12.118 1.00 82.88 101 THR A CA 1
ATOM 799 C C . THR A 1 101 ? -10.446 1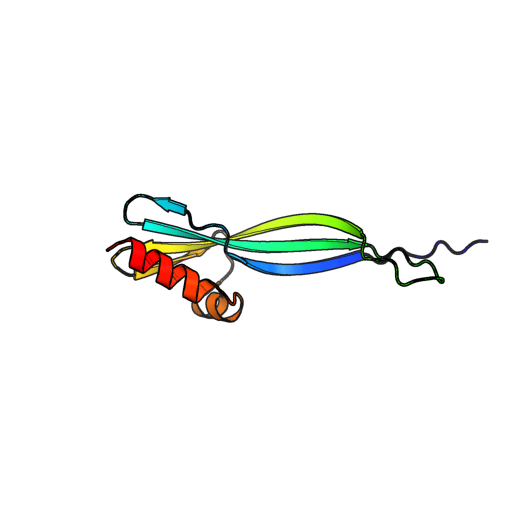1.267 11.455 1.00 82.88 101 THR A C 1
ATOM 801 O O . THR A 1 101 ? -11.337 11.907 11.996 1.00 82.88 101 THR A O 1
ATOM 804 N N . LEU A 1 102 ? -10.626 10.659 10.283 1.00 72.56 102 LEU A N 1
ATOM 805 C CA . LEU A 1 102 ? -11.878 10.689 9.524 1.00 72.56 102 LEU A CA 1
ATOM 806 C C . LEU A 1 102 ? -12.934 9.680 10.012 1.00 72.56 102 LEU A C 1
ATOM 808 O O . LEU A 1 102 ? -14.024 9.653 9.442 1.00 72.56 102 LEU A O 1
ATOM 812 N N . GLN A 1 103 ? -12.603 8.834 10.994 1.00 61.50 103 GLN A N 1
ATOM 813 C CA . GLN A 1 103 ? -13.512 7.847 11.596 1.00 61.50 103 GLN A CA 1
ATOM 814 C C . GLN A 1 103 ? -14.220 8.370 12.863 1.00 61.50 103 GLN A C 1
ATOM 816 O O . GLN A 1 103 ? -15.166 7.731 13.319 1.00 61.50 103 GLN A O 1
ATOM 821 N N . ILE A 1 104 ? -13.777 9.512 13.408 1.00 54.16 104 ILE A N 1
ATOM 822 C CA . ILE A 1 104 ? -14.359 10.208 14.574 1.00 54.16 104 ILE A CA 1
ATOM 823 C C . ILE A 1 104 ? -15.451 11.173 14.103 1.00 54.16 104 ILE A C 1
ATOM 825 O O . ILE A 1 104 ? -16.512 11.223 14.762 1.00 54.16 104 ILE A O 1
#

Secondary structure (DSSP, 8-state):
----PPPEEEEEEEEEEPPPEEETTEEEEEEEEEEEEEEE---TTS-PPPEEEEEEEEEEEEEEEETTEEEEEESSS----HHHHHHHSTTHHHHHHHHHHTT-

pLDDT: mean 84.04, std 14.37, range [42.69, 96.5]

Foldseek 3Di:
DDPPPDKDKDKDKAKEWDDWDDDQQKIKIWIWIKMWIWIFDPDPPDRDDTHTDDIDIGTFWIWMQHPVGIDTGGPDPDPDDPVVCCVRYVCPVVVNVVSNVVSD